Protein AF-A0A8T6SAT3-F1 (afdb_monomer)

Solvent-accessible surface area (backbone atoms only — not comparable to full-atom values): 5891 Å² total; per-residue (Å²): 132,87,81,80,79,80,84,85,87,82,90,75,57,67,71,59,51,51,53,53,50,50,53,38,50,54,49,25,70,76,63,77,42,94,66,55,70,71,58,49,53,50,50,52,53,50,53,49,53,63,50,52,76,73,51,52,73,65,55,51,52,52,61,66,50,51,87,77,55,97,69,82,67,63,65,65,57,52,51,53,51,52,57,52,53,76,68,53,79,84,86,122

Foldseek 3Di:
DPPPPDDDDDDDDPVVLVVLVVVQVCCCVVVVDHDDSVNSVVVVVVVVVVVVVLDDPVSVVVVVCCVPDPDDPVVVVVVVSVVSVVVDDDPD

Mean predicted aligned error: 11.56 Å

Secondary structure (DSSP, 8-state):
-------------HHHHHHHHHHHHHHHHHHTS---HHHHHHHHHHHHHHHHTT--HHHHHHHHHGGGS----HHHHHHHHHHHHTTS----

Structure (mmCIF, N/CA/C/O backbone):
data_AF-A0A8T6SAT3-F1
#
_entry.id   AF-A0A8T6SAT3-F1
#
loop_
_atom_site.group_PDB
_atom_site.id
_atom_site.type_symbol
_atom_site.label_atom_id
_atom_site.label_alt_id
_atom_site.label_comp_id
_atom_site.label_asym_id
_atom_site.label_entity_id
_atom_site.label_seq_id
_atom_site.pdbx_PDB_ins_code
_atom_site.Cartn_x
_atom_site.Cartn_y
_atom_site.Cartn_z
_atom_site.occupancy
_atom_site.B_iso_or_equiv
_atom_site.auth_seq_id
_atom_site.auth_comp_id
_atom_site.auth_asym_id
_atom_site.auth_atom_id
_atom_site.pdbx_PDB_model_num
ATOM 1 N N . MET A 1 1 ? 16.329 7.077 25.730 1.00 44.72 1 MET A N 1
ATOM 2 C CA . MET A 1 1 ? 16.549 7.341 24.291 1.00 44.72 1 MET A CA 1
ATOM 3 C C . MET A 1 1 ? 15.297 8.005 23.734 1.00 44.72 1 MET A C 1
ATOM 5 O O . MET A 1 1 ? 14.242 7.386 23.775 1.00 44.72 1 MET A O 1
ATOM 9 N N . GLN A 1 2 ? 15.366 9.273 23.318 1.00 44.84 2 GLN A N 1
ATOM 10 C CA . GLN A 1 2 ? 14.237 9.944 22.659 1.00 44.84 2 GLN A CA 1
ATOM 11 C C . GLN A 1 2 ? 14.059 9.345 21.263 1.00 44.84 2 GLN A C 1
ATOM 13 O O . GLN A 1 2 ? 14.955 9.417 20.428 1.00 44.84 2 GLN A O 1
ATOM 18 N N . ASN A 1 3 ? 12.915 8.703 21.039 1.00 51.94 3 ASN A N 1
ATOM 19 C CA . ASN A 1 3 ? 12.547 8.142 19.749 1.00 51.94 3 ASN A CA 1
ATOM 20 C C . ASN A 1 3 ? 12.096 9.306 18.848 1.00 51.94 3 ASN A C 1
ATOM 22 O O . ASN A 1 3 ? 10.954 9.759 18.949 1.00 51.94 3 ASN A O 1
ATOM 26 N N . ASN A 1 4 ? 13.009 9.856 18.044 1.00 53.44 4 ASN A N 1
ATOM 27 C CA . ASN A 1 4 ? 12.706 10.945 17.114 1.00 53.44 4 ASN A CA 1
ATOM 28 C C . ASN A 1 4 ? 11.785 10.419 16.008 1.00 53.44 4 ASN A C 1
ATOM 30 O O . ASN A 1 4 ? 12.233 9.863 15.008 1.00 53.44 4 ASN A O 1
ATOM 34 N N . LYS A 1 5 ? 10.473 10.578 16.199 1.00 60.88 5 LYS A N 1
ATOM 35 C CA . LYS A 1 5 ? 9.476 10.317 15.159 1.00 60.88 5 LYS A CA 1
ATOM 36 C C . LYS A 1 5 ? 9.631 11.371 14.062 1.00 60.88 5 LYS A C 1
ATOM 38 O O . LYS A 1 5 ? 9.086 12.467 14.175 1.00 60.88 5 LYS A O 1
ATOM 43 N N . THR A 1 6 ? 10.364 11.046 13.003 1.00 75.88 6 THR A N 1
ATOM 44 C CA . THR A 1 6 ? 10.459 11.903 11.816 1.00 75.88 6 THR A CA 1
ATOM 45 C C . THR A 1 6 ? 9.122 11.888 11.080 1.00 75.88 6 THR A C 1
ATOM 47 O O . THR A 1 6 ? 8.666 10.843 10.617 1.00 75.88 6 THR A O 1
ATOM 50 N N . ARG A 1 7 ? 8.466 13.048 10.988 1.00 78.94 7 ARG A N 1
ATOM 51 C CA . ARG A 1 7 ? 7.248 13.224 10.190 1.00 78.94 7 ARG A CA 1
ATOM 52 C C . ARG A 1 7 ? 7.641 13.582 8.761 1.00 78.94 7 ARG A C 1
ATOM 54 O O . ARG A 1 7 ? 8.335 14.570 8.552 1.00 78.94 7 ARG A O 1
ATOM 61 N N . ILE A 1 8 ? 7.156 12.805 7.797 1.00 81.69 8 ILE A N 1
ATOM 62 C CA . ILE A 1 8 ? 7.331 13.066 6.366 1.00 81.69 8 ILE A CA 1
ATOM 63 C C . ILE A 1 8 ? 5.989 13.534 5.803 1.00 81.69 8 ILE A C 1
ATOM 65 O O . ILE A 1 8 ? 4.950 12.935 6.087 1.00 81.69 8 ILE A O 1
ATOM 69 N N . THR A 1 9 ? 6.015 14.609 5.019 1.00 85.06 9 THR A N 1
ATOM 70 C CA . THR A 1 9 ? 4.857 15.101 4.268 1.00 85.06 9 THR A CA 1
ATOM 71 C C . THR A 1 9 ? 5.105 14.828 2.794 1.00 85.06 9 THR A C 1
ATOM 73 O O . THR A 1 9 ? 6.133 15.238 2.263 1.00 85.06 9 THR A O 1
ATOM 76 N N . ILE A 1 10 ? 4.165 14.146 2.145 1.00 81.56 10 ILE A N 1
ATOM 77 C CA . ILE A 1 10 ? 4.193 13.876 0.706 1.00 81.56 10 ILE A CA 1
ATOM 78 C C . ILE A 1 10 ? 2.923 14.431 0.069 1.00 81.56 10 ILE A C 1
ATOM 80 O O . ILE A 1 10 ? 1.856 14.394 0.686 1.00 81.56 10 ILE A O 1
ATOM 84 N N . MET A 1 11 ? 3.041 14.942 -1.154 1.00 85.12 11 MET A N 1
ATOM 85 C CA . MET A 1 11 ? 1.886 15.222 -2.002 1.00 85.12 11 MET A CA 1
ATOM 86 C C . MET A 1 11 ? 1.602 13.986 -2.846 1.00 85.12 11 MET A C 1
ATOM 88 O O . MET A 1 11 ? 2.527 13.358 -3.357 1.00 85.12 11 MET A O 1
ATOM 92 N N . ILE A 1 12 ? 0.330 13.631 -2.949 1.00 84.31 12 ILE A N 1
ATOM 93 C CA . ILE A 1 12 ? -0.153 12.480 -3.708 1.00 84.31 12 ILE A CA 1
ATOM 94 C C . ILE A 1 12 ? -1.423 12.896 -4.434 1.00 84.31 12 ILE A C 1
ATOM 96 O O . ILE A 1 12 ? -2.253 13.604 -3.854 1.00 84.31 12 ILE A O 1
ATOM 100 N N . ASP A 1 13 ? -1.557 12.446 -5.678 1.00 87.06 13 ASP A N 1
ATOM 101 C CA . ASP A 1 13 ? -2.717 12.737 -6.515 1.00 87.06 13 ASP A CA 1
ATOM 102 C C . ASP A 1 13 ? -4.018 12.256 -5.869 1.00 87.06 13 ASP A C 1
ATOM 104 O O . ASP A 1 13 ? -4.043 11.259 -5.135 1.00 87.06 13 ASP A O 1
ATOM 108 N N . GLU A 1 14 ? -5.112 12.958 -6.162 1.00 87.06 14 GLU A N 1
ATOM 109 C CA . GLU A 1 14 ? -6.436 12.674 -5.597 1.00 87.06 14 GLU A CA 1
ATOM 110 C C . GLU A 1 14 ? -6.894 11.239 -5.887 1.00 87.06 14 GLU A C 1
ATOM 112 O O . GLU A 1 14 ? -7.400 10.563 -4.990 1.00 87.06 14 GLU A O 1
ATOM 117 N N . 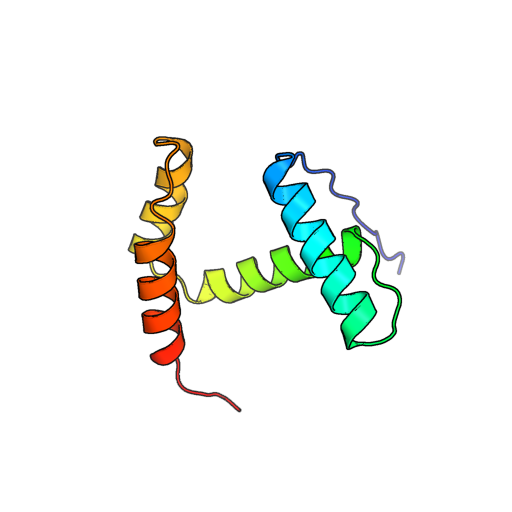ASP A 1 15 ? -6.615 10.723 -7.086 1.00 86.88 15 ASP A N 1
ATOM 118 C CA . ASP A 1 15 ? -6.945 9.347 -7.471 1.00 86.88 15 ASP A CA 1
ATOM 119 C C . ASP A 1 15 ? -6.224 8.308 -6.599 1.00 86.88 15 ASP A C 1
ATOM 121 O O . ASP A 1 15 ? -6.800 7.292 -6.200 1.00 86.88 15 ASP A O 1
ATOM 125 N N . ILE A 1 16 ? -4.955 8.557 -6.259 1.00 88.19 16 ILE A N 1
ATOM 126 C CA . ILE A 1 16 ? -4.176 7.680 -5.375 1.00 88.19 16 ILE A CA 1
ATOM 127 C C . ILE A 1 16 ? -4.713 7.780 -3.946 1.00 88.19 16 ILE A C 1
ATOM 129 O O . ILE A 1 16 ? -4.862 6.758 -3.271 1.00 88.19 16 ILE A O 1
ATOM 133 N N . GLN A 1 17 ? -5.058 8.987 -3.487 1.00 91.06 17 GLN A N 1
ATOM 134 C CA . GLN A 1 17 ? -5.686 9.176 -2.178 1.00 91.06 17 GLN A CA 1
ATOM 135 C C . GLN A 1 17 ? -7.002 8.406 -2.062 1.00 91.06 17 GLN A C 1
ATOM 137 O O . GLN A 1 17 ? -7.227 7.749 -1.044 1.00 91.06 17 GLN A O 1
ATOM 142 N N . ALA A 1 18 ? -7.851 8.458 -3.090 1.00 92.25 18 ALA A N 1
ATOM 143 C CA . ALA A 1 18 ? -9.123 7.745 -3.125 1.00 92.25 18 ALA A CA 1
ATOM 144 C C . ALA A 1 18 ? -8.917 6.230 -2.979 1.00 92.25 18 ALA A C 1
ATOM 146 O O . ALA A 1 18 ? -9.529 5.613 -2.108 1.00 92.25 18 ALA A O 1
ATOM 147 N N . LYS A 1 19 ? -7.967 5.650 -3.724 1.00 93.62 19 LYS A N 1
ATOM 148 C CA . LYS A 1 19 ? -7.623 4.220 -3.620 1.00 93.62 19 LYS A CA 1
ATOM 149 C C . LYS A 1 19 ? -7.099 3.829 -2.238 1.00 93.62 19 LYS A C 1
ATOM 151 O O . LYS A 1 19 ? -7.450 2.775 -1.716 1.00 93.62 19 LYS A O 1
ATOM 156 N N . ILE A 1 20 ? -6.280 4.673 -1.605 1.00 93.94 20 ILE A N 1
ATOM 157 C CA . ILE A 1 20 ? -5.791 4.408 -0.241 1.00 93.94 20 ILE A CA 1
ATOM 158 C C . ILE A 1 20 ? -6.946 4.451 0.772 1.00 93.94 20 ILE A C 1
ATOM 160 O O . ILE A 1 20 ? -6.966 3.652 1.709 1.00 93.94 20 ILE A O 1
ATOM 164 N N . ARG A 1 21 ? -7.927 5.344 0.591 1.00 95.88 21 ARG A N 1
ATOM 165 C CA . ARG A 1 21 ? -9.131 5.398 1.440 1.00 95.88 21 ARG A CA 1
ATOM 166 C C . ARG A 1 21 ? -10.041 4.193 1.245 1.00 95.88 21 ARG A C 1
ATOM 168 O O . ARG A 1 21 ? -10.578 3.694 2.226 1.00 95.88 21 ARG A O 1
ATOM 175 N N . GLU A 1 22 ? -10.186 3.709 0.019 1.00 95.44 22 GLU A N 1
ATOM 176 C CA . GLU A 1 22 ? -10.920 2.475 -0.265 1.00 95.44 22 GLU A CA 1
ATOM 177 C C . GLU A 1 22 ? -10.268 1.276 0.439 1.00 95.44 22 GLU A C 1
ATOM 179 O O . GLU A 1 22 ? -10.929 0.556 1.183 1.00 95.44 22 GLU A O 1
ATOM 184 N N . LEU A 1 23 ? -8.942 1.128 0.324 1.00 94.25 23 LEU A N 1
ATOM 185 C CA . LEU A 1 23 ? -8.191 0.110 1.068 1.00 94.25 23 LEU A CA 1
ATOM 186 C C . LEU A 1 23 ? -8.380 0.242 2.585 1.00 94.25 23 LEU A C 1
ATOM 188 O O . LEU A 1 23 ? -8.535 -0.759 3.280 1.00 94.25 23 LEU A O 1
ATOM 192 N N . GLN A 1 24 ? -8.381 1.471 3.107 1.00 95.62 24 GLN A N 1
ATOM 193 C CA . GLN A 1 24 ? -8.645 1.735 4.519 1.00 95.62 24 GLN A CA 1
ATOM 194 C C . GLN A 1 24 ? -10.045 1.261 4.930 1.00 95.62 24 GLN A C 1
ATOM 196 O O . GLN A 1 24 ? -10.167 0.611 5.967 1.00 95.62 24 GLN A O 1
ATOM 201 N N . ALA A 1 25 ? -11.077 1.564 4.140 1.00 95.00 25 ALA A N 1
ATOM 202 C CA . ALA A 1 25 ? -12.447 1.134 4.406 1.00 95.00 25 ALA A CA 1
ATOM 203 C C . ALA A 1 25 ? -12.553 -0.397 4.424 1.00 95.00 25 ALA A C 1
ATOM 205 O O . ALA A 1 25 ? -13.028 -0.957 5.410 1.00 95.00 25 ALA A O 1
ATOM 206 N N . ASN A 1 26 ? -11.989 -1.067 3.417 1.00 93.50 26 ASN A N 1
ATOM 207 C CA . ASN A 1 26 ? -11.991 -2.528 3.317 1.00 93.50 26 ASN A CA 1
ATOM 208 C C . ASN A 1 26 ? -11.272 -3.193 4.505 1.00 93.50 26 ASN A C 1
ATOM 210 O O . ASN A 1 26 ? -11.714 -4.222 5.014 1.00 93.50 26 ASN A O 1
ATOM 214 N N . LEU A 1 27 ? -10.164 -2.615 4.983 1.00 92.88 27 LEU A N 1
ATOM 215 C CA . LEU A 1 27 ? -9.452 -3.116 6.167 1.00 92.88 27 LEU A CA 1
ATOM 216 C C . LEU A 1 27 ? -10.254 -2.934 7.459 1.00 92.88 27 LEU A C 1
ATOM 218 O O . LEU A 1 27 ? -10.210 -3.806 8.325 1.00 92.88 27 LEU A O 1
ATOM 222 N N . ILE A 1 28 ? -10.964 -1.812 7.599 1.00 92.19 28 ILE A N 1
ATOM 223 C CA . ILE A 1 28 ? -11.826 -1.563 8.759 1.00 92.19 28 ILE A CA 1
ATOM 224 C C . ILE A 1 28 ? -12.987 -2.555 8.766 1.00 92.19 28 ILE A C 1
ATOM 226 O O . ILE A 1 28 ? -13.235 -3.175 9.796 1.00 92.19 28 ILE A O 1
ATOM 230 N N . GLU A 1 29 ? -13.646 -2.735 7.622 1.00 92.69 29 GLU A N 1
ATOM 231 C CA . GLU A 1 29 ? -14.778 -3.649 7.468 1.00 92.69 29 GLU A CA 1
ATOM 232 C C . GLU A 1 29 ? -14.370 -5.108 7.709 1.00 92.69 29 GLU A C 1
ATOM 234 O O . GLU A 1 29 ? -14.990 -5.805 8.505 1.00 92.69 29 GLU A O 1
ATOM 239 N N . SER A 1 30 ? -13.289 -5.566 7.074 1.00 92.50 30 SER A N 1
ATOM 240 C CA . SER A 1 30 ? -12.868 -6.97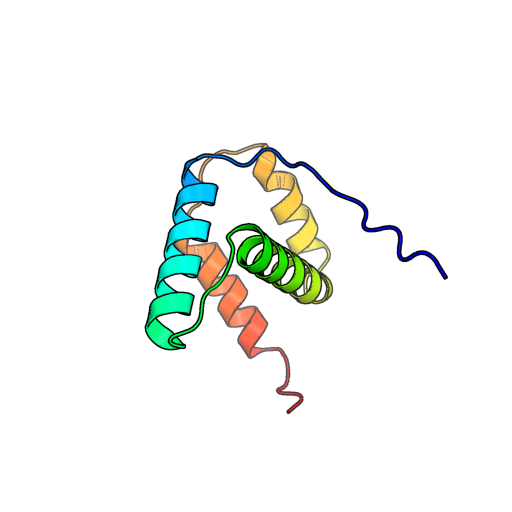2 7.151 1.00 92.50 30 SER A CA 1
ATOM 241 C C . SER A 1 30 ? -12.286 -7.386 8.503 1.00 92.50 30 SER A C 1
ATOM 243 O O . SER A 1 30 ? -12.328 -8.567 8.844 1.00 92.50 30 SER A O 1
ATOM 245 N N . GLN A 1 31 ? -11.709 -6.454 9.267 1.00 90.75 31 GLN A N 1
ATOM 246 C CA . GLN A 1 31 ? -11.006 -6.772 10.517 1.00 90.75 31 GLN A CA 1
ATOM 247 C C . GLN A 1 31 ? -11.682 -6.227 11.775 1.00 90.75 31 GLN A C 1
ATOM 249 O O . GLN A 1 31 ? -11.135 -6.420 12.864 1.00 90.75 31 GLN A O 1
ATOM 254 N N . ASP A 1 32 ? -12.810 -5.528 11.625 1.00 87.62 32 ASP A N 1
ATOM 255 C CA . ASP A 1 32 ? -13.557 -4.860 12.698 1.00 87.62 32 ASP A CA 1
ATOM 256 C C . ASP A 1 32 ? -12.652 -4.018 13.624 1.00 87.62 32 ASP A C 1
ATOM 258 O O . ASP A 1 32 ? -12.711 -4.053 14.854 1.00 87.62 32 ASP A O 1
ATOM 262 N N . LYS A 1 33 ? -11.699 -3.300 13.017 1.00 88.75 33 LYS A N 1
ATOM 263 C CA . LYS A 1 33 ? -10.680 -2.509 13.722 1.00 88.75 33 LYS A CA 1
ATOM 264 C C . LYS A 1 33 ? -10.464 -1.178 13.038 1.00 88.75 33 LYS A C 1
ATOM 266 O O . LYS A 1 33 ? -10.393 -1.092 11.819 1.00 88.75 33 LYS A O 1
ATOM 271 N N . TYR A 1 34 ? -10.241 -0.137 13.834 1.00 92.19 34 TYR A N 1
ATOM 272 C CA . TYR A 1 34 ? -9.885 1.165 13.288 1.00 92.19 34 TYR A CA 1
ATOM 273 C C . TYR A 1 34 ? -8.477 1.166 12.672 1.00 92.19 34 TYR A C 1
ATOM 275 O O . TYR A 1 34 ? -7.479 0.817 13.315 1.00 92.19 34 TYR A O 1
ATOM 283 N N . TYR A 1 35 ? -8.391 1.662 11.439 1.00 91.56 35 TYR A N 1
ATOM 284 C CA . TYR A 1 35 ? -7.150 1.956 10.734 1.00 91.56 35 TYR A CA 1
ATOM 285 C C . TYR A 1 35 ? -7.105 3.441 10.395 1.00 91.56 35 TYR A C 1
ATOM 287 O O . TYR A 1 35 ? -8.044 3.964 9.806 1.00 91.56 35 TYR A O 1
ATOM 295 N N . SER A 1 36 ? -6.016 4.132 10.742 1.00 93.94 36 SER A N 1
ATOM 296 C CA . SER A 1 36 ? -5.805 5.512 10.298 1.00 93.94 36 SER A CA 1
ATOM 297 C C . SER A 1 36 ? -5.252 5.547 8.874 1.00 93.94 36 SER A C 1
ATOM 299 O O . SER A 1 36 ? -4.496 4.659 8.476 1.00 93.94 36 SER A O 1
ATOM 301 N N . TYR A 1 37 ? -5.550 6.616 8.135 1.00 92.94 37 TYR A N 1
ATOM 302 C CA . TYR A 1 37 ? -5.031 6.819 6.781 1.00 92.94 37 TYR A CA 1
ATOM 303 C C . TYR A 1 37 ? -3.501 6.682 6.714 1.00 92.94 37 TYR A C 1
ATOM 305 O O . TYR A 1 37 ? -2.974 5.929 5.903 1.00 92.94 37 TYR A O 1
ATOM 313 N N . SER A 1 38 ? -2.773 7.341 7.626 1.00 89.75 38 SER A N 1
ATOM 314 C CA . SER A 1 38 ? -1.307 7.261 7.676 1.00 89.75 38 SER A CA 1
ATOM 315 C C . SER A 1 38 ? -0.791 5.845 7.940 1.00 89.75 38 SER A C 1
ATOM 317 O O . SER A 1 38 ? 0.272 5.487 7.445 1.00 89.75 38 SER A O 1
ATOM 319 N N . LYS A 1 39 ? -1.529 5.024 8.702 1.00 89.56 39 LYS A N 1
ATOM 320 C CA . LYS A 1 39 ? -1.164 3.621 8.933 1.00 89.56 39 LYS A CA 1
ATOM 321 C C . LYS A 1 39 ? -1.283 2.813 7.641 1.00 89.56 39 LYS A C 1
ATOM 323 O O . LYS A 1 39 ? -0.356 2.080 7.319 1.00 89.56 39 LYS A O 1
ATOM 328 N N . VAL A 1 40 ? -2.373 2.989 6.896 1.00 91.06 40 VAL A N 1
ATOM 329 C CA . VAL A 1 40 ? -2.592 2.305 5.611 1.00 91.06 40 VAL A CA 1
ATOM 330 C C . VAL A 1 40 ? -1.581 2.775 4.562 1.00 91.06 40 VAL A C 1
ATOM 332 O O . VAL A 1 40 ? -0.951 1.947 3.914 1.00 91.06 40 VAL A O 1
ATOM 335 N N . LEU A 1 41 ? -1.325 4.083 4.462 1.00 89.50 41 LEU A N 1
ATOM 336 C CA . LEU A 1 41 ? -0.289 4.631 3.581 1.00 89.50 41 LEU A CA 1
ATOM 337 C C . LEU A 1 41 ? 1.096 4.039 3.891 1.00 89.50 41 LEU A C 1
ATOM 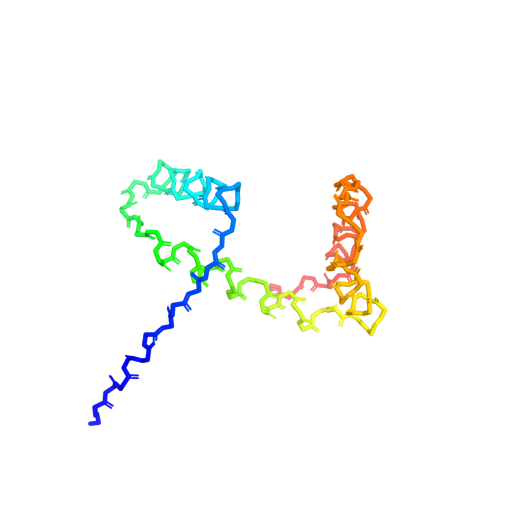339 O O . LEU A 1 41 ? 1.799 3.616 2.978 1.00 89.50 41 LEU A O 1
ATOM 34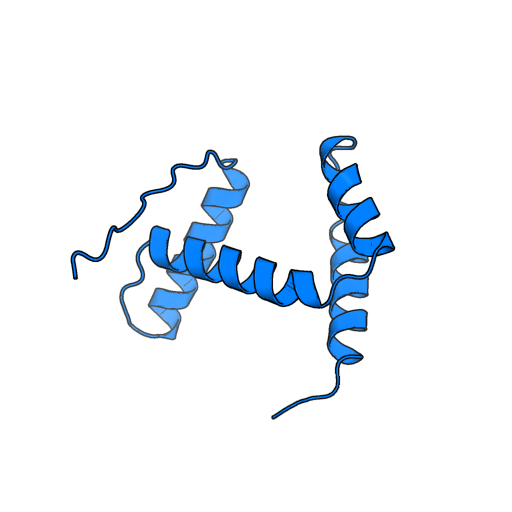3 N N . ASN A 1 42 ? 1.476 3.951 5.169 1.00 86.31 42 ASN A N 1
ATOM 344 C CA . ASN A 1 42 ? 2.750 3.344 5.561 1.00 86.31 42 ASN A CA 1
ATOM 345 C C . ASN A 1 42 ? 2.826 1.852 5.201 1.00 86.31 42 ASN A C 1
ATOM 347 O O . ASN A 1 42 ? 3.894 1.387 4.814 1.00 86.31 42 ASN A O 1
ATOM 351 N N . MET A 1 43 ? 1.718 1.108 5.297 1.00 87.69 43 MET A N 1
ATOM 352 C CA . MET A 1 43 ? 1.663 -0.291 4.852 1.00 87.69 43 MET A CA 1
ATOM 353 C C . MET A 1 43 ? 1.897 -0.410 3.346 1.00 87.69 43 MET A C 1
ATOM 355 O O . MET A 1 43 ? 2.695 -1.243 2.929 1.00 87.69 43 MET A O 1
ATOM 359 N N . VAL A 1 44 ? 1.253 0.442 2.542 1.00 89.94 44 VAL A N 1
ATOM 360 C CA . VAL A 1 44 ? 1.427 0.462 1.081 1.00 89.94 44 VAL A CA 1
ATOM 361 C C . VAL A 1 44 ? 2.870 0.798 0.705 1.00 89.94 44 VAL A C 1
ATOM 363 O O . VAL A 1 44 ? 3.466 0.099 -0.111 1.00 89.94 44 VAL A O 1
ATOM 366 N N . LEU A 1 45 ? 3.462 1.822 1.329 1.00 85.88 45 LEU A N 1
ATOM 367 C CA . LEU A 1 45 ? 4.859 2.194 1.087 1.00 85.88 45 LEU A CA 1
ATOM 368 C C . LEU A 1 45 ? 5.821 1.067 1.473 1.00 85.88 45 LEU A C 1
ATOM 370 O O . LEU A 1 45 ? 6.726 0.751 0.706 1.00 85.88 45 LEU A O 1
ATOM 374 N N . LEU A 1 46 ? 5.611 0.431 2.629 1.00 81.00 46 LEU A N 1
ATOM 375 C CA . LEU A 1 46 ? 6.438 -0.690 3.068 1.00 81.00 46 LEU A CA 1
ATOM 376 C C . LEU A 1 46 ? 6.310 -1.890 2.124 1.00 81.00 46 LEU A C 1
ATOM 378 O O . LEU A 1 46 ? 7.321 -2.477 1.755 1.00 81.00 46 LEU A O 1
ATOM 382 N N . ALA A 1 47 ? 5.093 -2.231 1.697 1.00 78.56 47 ALA A N 1
ATOM 383 C CA . ALA A 1 47 ? 4.863 -3.296 0.726 1.00 78.56 47 ALA A CA 1
ATOM 384 C C . ALA A 1 47 ? 5.560 -2.997 -0.611 1.00 78.56 47 ALA A C 1
ATOM 386 O O . ALA A 1 47 ? 6.205 -3.878 -1.173 1.00 78.56 47 ALA A O 1
ATOM 387 N N . GLY A 1 48 ? 5.495 -1.747 -1.080 1.00 84.00 48 GLY A N 1
ATOM 388 C CA . GLY A 1 48 ? 6.221 -1.292 -2.264 1.00 84.00 48 GLY A CA 1
ATOM 389 C C . GLY A 1 48 ? 7.738 -1.416 -2.110 1.00 84.00 48 GLY A C 1
ATOM 390 O O . GLY A 1 48 ? 8.395 -1.915 -3.016 1.00 84.00 48 GLY A O 1
ATOM 391 N N . LEU A 1 49 ? 8.294 -1.038 -0.954 1.00 78.75 49 LEU A N 1
ATOM 392 C CA . LEU A 1 49 ? 9.725 -1.181 -0.658 1.00 78.75 49 LEU A CA 1
ATOM 393 C C . LEU A 1 49 ? 10.163 -2.651 -0.620 1.00 78.75 49 LEU A C 1
ATOM 395 O O . LEU A 1 49 ? 11.150 -3.002 -1.258 1.00 78.75 49 LEU A O 1
ATOM 399 N N . LEU A 1 50 ? 9.414 -3.521 0.057 1.00 73.38 50 LEU A N 1
ATOM 400 C CA . LEU A 1 50 ? 9.704 -4.959 0.098 1.00 73.38 50 LEU A CA 1
ATOM 401 C C . LEU A 1 50 ? 9.595 -5.603 -1.290 1.00 73.38 50 LEU A C 1
ATOM 403 O O . LEU A 1 50 ? 10.386 -6.471 -1.647 1.00 73.38 50 LEU A O 1
ATOM 407 N N . ALA A 1 51 ? 8.631 -5.164 -2.101 1.00 78.25 51 ALA A N 1
ATOM 408 C CA . ALA A 1 51 ? 8.536 -5.590 -3.491 1.00 78.25 51 ALA A CA 1
ATOM 409 C C . ALA A 1 51 ? 9.691 -5.038 -4.339 1.00 78.25 51 ALA A C 1
ATOM 411 O O . ALA A 1 51 ? 10.116 -5.702 -5.278 1.00 78.25 51 ALA A O 1
ATOM 412 N N . SER A 1 52 ? 10.229 -3.863 -4.001 1.00 78.62 52 SER A N 1
ATOM 413 C CA . SER A 1 52 ? 11.318 -3.221 -4.742 1.00 78.62 52 SER A CA 1
ATOM 414 C C . SER A 1 52 ? 12.627 -4.016 -4.700 1.00 78.62 52 SER A C 1
ATOM 416 O O . SER A 1 52 ? 13.375 -4.010 -5.674 1.00 78.62 52 SER A O 1
ATOM 418 N N . GLU A 1 53 ? 12.863 -4.776 -3.626 1.00 73.69 53 GLU A N 1
ATOM 419 C CA . GLU A 1 53 ? 13.997 -5.708 -3.519 1.00 73.69 53 GLU A CA 1
ATOM 420 C C . GLU A 1 53 ? 13.903 -6.870 -4.518 1.00 73.69 53 GLU A C 1
ATOM 422 O O . GLU A 1 53 ? 14.912 -7.479 -4.865 1.00 73.69 53 GLU A O 1
ATOM 427 N N . LYS A 1 54 ? 12.693 -7.166 -5.004 1.00 75.81 54 LYS A N 1
ATOM 428 C CA . LYS A 1 54 ? 12.421 -8.216 -5.993 1.00 75.81 54 LYS A CA 1
ATOM 429 C C . LYS A 1 54 ? 12.488 -7.699 -7.433 1.00 75.81 54 LYS A C 1
ATOM 431 O O . LYS A 1 54 ? 12.373 -8.496 -8.360 1.00 75.81 54 LYS A O 1
ATOM 436 N N . LEU A 1 55 ? 12.650 -6.389 -7.628 1.00 76.62 55 LEU A N 1
ATOM 437 C CA . LEU A 1 55 ? 12.714 -5.777 -8.951 1.00 76.62 55 LEU A CA 1
ATOM 438 C C . LEU A 1 55 ? 14.123 -5.891 -9.526 1.00 76.62 55 LEU A C 1
ATOM 440 O O . LEU A 1 55 ? 15.112 -5.529 -8.883 1.00 76.62 55 LEU A O 1
ATOM 444 N N . ASN A 1 56 ? 14.213 -6.346 -10.772 1.00 77.62 56 ASN A N 1
ATOM 445 C CA . ASN A 1 56 ? 15.470 -6.348 -11.505 1.00 77.62 56 ASN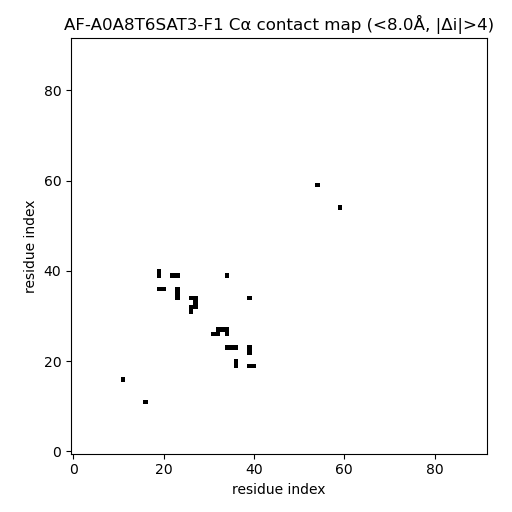 A CA 1
ATOM 446 C C . ASN A 1 56 ? 15.758 -4.958 -12.112 1.00 77.62 56 ASN A C 1
ATOM 448 O O . ASN A 1 56 ? 14.966 -4.018 -12.021 1.00 77.62 56 ASN A O 1
ATOM 452 N N . ARG A 1 57 ? 16.929 -4.806 -12.740 1.00 79.06 57 ARG A N 1
ATOM 453 C CA . ARG A 1 57 ? 17.354 -3.531 -13.336 1.00 79.06 57 ARG A CA 1
ATOM 454 C C . ARG A 1 57 ? 16.371 -3.005 -14.390 1.00 79.06 57 ARG A C 1
ATOM 456 O O . ARG A 1 57 ? 16.171 -1.793 -14.459 1.00 79.06 57 ARG A O 1
ATOM 463 N N . ASP A 1 58 ? 15.783 -3.883 -15.193 1.00 76.25 58 ASP A N 1
ATOM 464 C CA . ASP A 1 58 ? 14.869 -3.501 -16.269 1.00 76.25 58 ASP A CA 1
ATOM 465 C C . ASP A 1 58 ? 13.523 -3.037 -15.705 1.00 76.25 58 ASP A C 1
ATOM 467 O O . ASP A 1 58 ? 12.993 -2.018 -16.154 1.00 76.25 58 ASP A O 1
ATOM 471 N N . ASP A 1 59 ? 13.034 -3.687 -14.644 1.00 74.94 59 ASP A N 1
ATOM 472 C CA . ASP A 1 59 ? 11.850 -3.248 -13.898 1.00 74.94 59 ASP A CA 1
ATOM 473 C C . ASP A 1 59 ? 12.050 -1.832 -13.327 1.00 74.94 59 ASP A C 1
ATOM 475 O O . ASP A 1 59 ? 11.173 -0.971 -13.429 1.00 74.94 59 ASP A O 1
ATOM 479 N N . TRP A 1 60 ? 13.240 -1.541 -12.788 1.00 78.62 60 TRP A N 1
ATOM 480 C CA . TRP A 1 60 ? 13.594 -0.206 -12.296 1.00 78.62 60 TRP A CA 1
ATOM 481 C C . TRP A 1 60 ? 13.681 0.845 -13.407 1.00 78.62 60 TRP A C 1
ATOM 483 O O . TRP A 1 60 ? 13.237 1.982 -13.220 1.00 78.62 60 TRP A O 1
ATOM 493 N N . ILE A 1 61 ? 14.243 0.496 -14.568 1.00 76.06 61 ILE A N 1
ATOM 494 C CA . ILE A 1 61 ? 14.292 1.387 -15.738 1.00 76.06 61 ILE A CA 1
ATOM 495 C C . ILE A 1 61 ? 12.872 1.699 -16.220 1.00 76.06 61 ILE A C 1
ATOM 497 O O . ILE A 1 61 ? 12.561 2.863 -16.492 1.00 76.06 61 ILE A O 1
ATOM 501 N N . PHE A 1 62 ? 12.000 0.692 -16.264 1.00 73.06 62 PHE A N 1
ATOM 502 C CA . PHE A 1 62 ? 10.593 0.855 -16.603 1.00 73.06 62 PHE A CA 1
ATOM 503 C C . PHE A 1 62 ? 9.880 1.791 -15.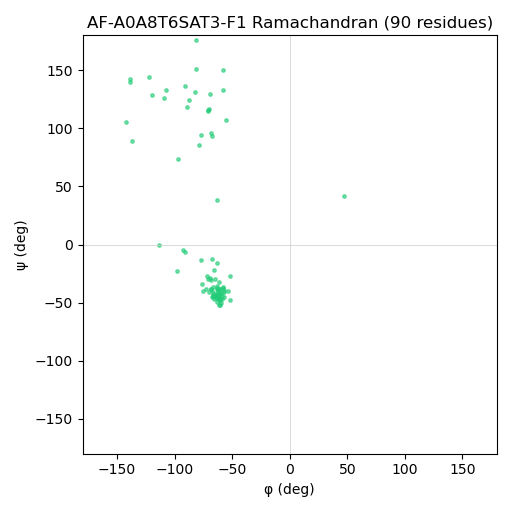617 1.00 73.06 62 PHE A C 1
ATOM 505 O O . PHE A 1 62 ? 9.314 2.799 -16.045 1.00 73.06 62 PHE A O 1
ATOM 512 N N . LEU A 1 63 ? 9.983 1.539 -14.306 1.00 72.81 63 LEU A N 1
ATOM 513 C CA . LEU A 1 63 ? 9.389 2.400 -13.275 1.00 72.81 63 LEU A CA 1
ATOM 514 C C . LEU A 1 63 ? 9.900 3.841 -13.350 1.00 72.81 63 LEU A C 1
ATOM 516 O O . LEU A 1 63 ? 9.131 4.777 -13.169 1.00 72.81 63 LEU A O 1
ATOM 520 N N . ARG A 1 64 ? 11.178 4.056 -13.672 1.00 68.44 64 ARG A N 1
ATOM 521 C CA . ARG A 1 64 ? 11.738 5.406 -13.846 1.00 68.44 64 ARG A CA 1
ATOM 522 C C . ARG A 1 64 ? 11.208 6.117 -15.094 1.00 68.44 64 ARG A C 1
ATOM 524 O O . ARG A 1 64 ? 11.148 7.342 -15.125 1.00 68.44 64 ARG A O 1
ATOM 531 N N . SER A 1 65 ? 10.847 5.366 -16.132 1.00 64.56 65 SER A N 1
ATOM 532 C CA . SER A 1 65 ? 10.276 5.914 -17.369 1.00 64.56 65 SER A CA 1
ATOM 533 C C . SER A 1 65 ? 8.796 6.302 -17.243 1.00 64.56 65 SER A C 1
ATOM 535 O O . SER A 1 65 ? 8.289 7.042 -18.089 1.00 64.56 65 SER A O 1
ATOM 537 N N . TYR A 1 66 ? 8.139 5.857 -16.166 1.00 61.59 66 TYR A N 1
ATOM 538 C CA . TYR A 1 66 ? 6.735 6.116 -15.842 1.00 61.59 66 TYR A CA 1
ATOM 539 C C . TYR A 1 66 ? 6.376 7.610 -15.831 1.00 61.59 66 TYR A C 1
ATOM 541 O O . TYR A 1 66 ? 5.347 7.995 -16.375 1.00 61.59 66 TYR A O 1
ATOM 549 N N . ASP A 1 67 ? 7.268 8.456 -15.310 1.00 54.16 67 ASP A N 1
ATOM 550 C CA . ASP A 1 67 ? 7.072 9.910 -15.190 1.00 54.16 67 ASP A CA 1
ATOM 551 C C . ASP A 1 67 ? 6.930 10.629 -16.552 1.00 54.16 67 ASP A C 1
ATOM 553 O O . ASP A 1 67 ? 6.468 11.762 -16.633 1.00 54.16 67 ASP A O 1
ATOM 557 N N . ARG A 1 68 ? 7.310 9.983 -17.668 1.00 49.16 68 ARG A N 1
ATOM 558 C CA . ARG A 1 68 ? 7.340 10.639 -18.989 1.00 49.16 68 ARG A CA 1
ATOM 559 C C . ARG A 1 68 ? 6.121 10.397 -19.873 1.00 49.16 68 ARG A C 1
ATOM 561 O O . ARG A 1 68 ? 5.891 11.201 -20.769 1.00 49.16 68 ARG A O 1
ATOM 568 N N . ASN A 1 69 ? 5.357 9.323 -19.675 1.00 47.16 69 ASN A N 1
ATOM 569 C CA . ASN A 1 69 ? 4.303 8.914 -20.611 1.00 47.16 69 ASN A CA 1
ATOM 570 C C . ASN A 1 69 ? 3.039 8.484 -19.857 1.00 47.16 69 ASN A C 1
ATOM 572 O O . ASN A 1 69 ? 2.841 7.316 -19.539 1.00 47.16 69 ASN A O 1
ATOM 576 N N . ASN A 1 70 ? 2.180 9.467 -19.604 1.00 49.84 70 ASN A N 1
ATOM 577 C CA . ASN A 1 70 ? 1.007 9.474 -18.723 1.00 49.84 70 ASN A CA 1
ATOM 578 C C . ASN A 1 70 ? -0.162 8.506 -19.061 1.00 49.84 70 ASN A C 1
ATOM 580 O O . ASN A 1 70 ? -1.325 8.880 -18.918 1.00 49.84 70 ASN A O 1
ATOM 584 N N . LYS A 1 71 ? 0.070 7.268 -19.520 1.00 46.22 71 LYS A N 1
ATOM 585 C CA . LYS A 1 71 ? -1.006 6.268 -19.690 1.00 46.22 71 LYS A CA 1
ATOM 586 C C . LYS A 1 71 ? -0.558 4.855 -19.326 1.00 46.22 71 LYS A C 1
ATOM 588 O O . LYS A 1 71 ? 0.114 4.174 -20.096 1.00 46.22 71 LYS A O 1
ATOM 593 N N . LEU A 1 72 ? -1.018 4.390 -18.166 1.00 50.25 72 LEU A N 1
ATOM 594 C CA . LEU A 1 72 ? -0.965 2.983 -17.778 1.00 50.25 72 LEU A CA 1
ATOM 595 C C . LEU A 1 72 ? -1.956 2.172 -18.616 1.00 50.25 72 LEU A C 1
ATOM 597 O O . LEU A 1 72 ? -3.165 2.292 -18.431 1.00 50.25 72 LEU A O 1
ATOM 601 N N . ASN A 1 73 ? -1.454 1.256 -19.442 1.00 48.62 73 ASN A N 1
ATOM 602 C CA . ASN A 1 73 ? -2.215 0.052 -19.771 1.00 48.62 73 ASN A CA 1
ATOM 603 C C . ASN A 1 73 ? -2.074 -0.913 -18.586 1.00 48.62 73 ASN A C 1
ATOM 605 O O . ASN A 1 73 ? -1.178 -1.755 -18.560 1.00 48.62 73 ASN A O 1
ATOM 609 N N . GLN A 1 74 ? -2.943 -0.732 -17.587 1.00 47.50 74 GLN A N 1
ATOM 610 C CA . GLN A 1 74 ? -2.933 -1.438 -16.297 1.00 47.50 74 GLN A CA 1
ATOM 611 C C . GLN A 1 74 ? -2.890 -2.974 -16.438 1.00 47.50 74 GLN A C 1
ATOM 613 O O . GLN A 1 74 ? -2.319 -3.639 -15.580 1.00 47.50 74 GLN A O 1
ATOM 618 N N . GLY A 1 75 ? -3.411 -3.528 -17.542 1.00 47.97 75 GLY A N 1
ATOM 619 C CA . GLY A 1 75 ? -3.458 -4.975 -17.789 1.00 47.97 75 GLY A CA 1
ATOM 620 C C . GLY A 1 75 ? -2.085 -5.654 -17.856 1.00 47.97 75 GLY A C 1
ATOM 621 O O . GLY A 1 75 ? -1.830 -6.585 -17.102 1.00 47.97 75 GLY A O 1
ATOM 622 N N . LYS A 1 76 ? -1.154 -5.148 -18.678 1.00 48.47 76 LYS A N 1
ATOM 623 C CA . LYS A 1 76 ? 0.144 -5.824 -18.902 1.00 48.47 76 LYS A CA 1
ATOM 624 C C . LYS A 1 76 ? 1.088 -5.774 -17.701 1.00 48.47 76 LYS A C 1
ATOM 626 O O . LYS A 1 76 ? 1.921 -6.656 -17.525 1.00 48.47 76 LYS A O 1
ATOM 631 N N . ILE A 1 77 ? 0.989 -4.722 -16.890 1.00 52.50 77 ILE A N 1
ATOM 632 C CA . ILE A 1 77 ? 1.854 -4.537 -15.716 1.00 52.50 77 ILE A CA 1
ATOM 633 C C . ILE A 1 77 ? 1.412 -5.475 -14.594 1.00 52.50 77 ILE A C 1
ATOM 635 O O . ILE A 1 77 ? 2.257 -6.064 -13.925 1.00 52.50 77 ILE A O 1
ATOM 639 N N . PHE A 1 78 ? 0.100 -5.642 -14.414 1.00 48.78 78 PHE A N 1
ATOM 640 C CA . PHE A 1 78 ? -0.438 -6.563 -13.421 1.00 48.78 78 PHE A CA 1
ATOM 641 C C . PHE A 1 78 ? -0.125 -8.019 -13.782 1.00 48.78 78 PHE A C 1
ATOM 643 O O . PHE A 1 78 ? 0.334 -8.763 -12.923 1.00 48.78 78 PHE A O 1
ATOM 650 N N . GLU A 1 79 ? -0.269 -8.395 -15.055 1.00 51.72 79 GLU A N 1
ATOM 651 C CA . GLU A 1 79 ? 0.091 -9.731 -15.552 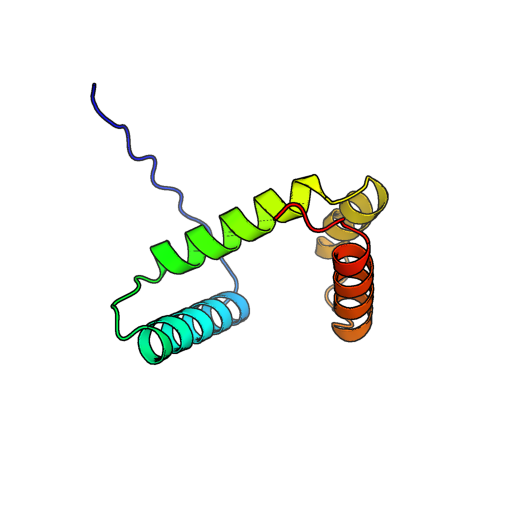1.00 51.72 79 GLU A CA 1
ATOM 652 C C . GLU A 1 79 ? 1.576 -10.045 -15.325 1.00 51.72 79 GLU A C 1
ATOM 654 O O . GLU A 1 79 ? 1.891 -11.043 -14.682 1.00 51.72 79 GLU A O 1
ATOM 659 N N . ASN A 1 80 ? 2.490 -9.153 -15.727 1.00 52.50 80 ASN A N 1
ATOM 660 C CA . ASN A 1 80 ? 3.928 -9.356 -15.508 1.00 52.50 80 ASN A CA 1
ATOM 661 C C . ASN A 1 80 ? 4.302 -9.401 -14.018 1.00 52.50 80 ASN A C 1
ATOM 663 O O . ASN A 1 80 ? 5.164 -10.182 -13.615 1.00 52.50 80 ASN A O 1
ATOM 667 N N . TYR A 1 81 ? 3.670 -8.572 -13.184 1.00 52.94 81 TYR A N 1
ATOM 668 C CA . TYR A 1 81 ? 3.913 -8.574 -11.743 1.00 52.94 81 TYR A CA 1
ATOM 669 C C . TYR A 1 81 ? 3.429 -9.873 -11.082 1.00 52.94 81 TYR A C 1
ATOM 671 O O . TYR A 1 81 ? 4.165 -10.458 -10.289 1.00 52.94 81 TYR A O 1
ATOM 679 N N . LEU A 1 82 ? 2.236 -10.359 -11.440 1.00 53.03 82 LEU A N 1
ATOM 680 C CA . LEU A 1 82 ? 1.712 -11.644 -10.969 1.00 53.03 82 LEU A CA 1
ATOM 681 C C . LEU A 1 82 ? 2.565 -12.822 -11.454 1.00 53.03 82 LEU A C 1
ATOM 683 O O . LEU A 1 82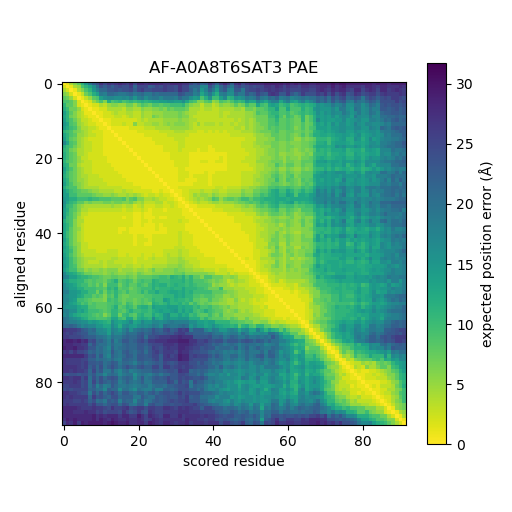 ? 2.887 -13.711 -10.668 1.00 53.03 82 LEU A O 1
ATOM 687 N N . GLU A 1 83 ? 2.982 -12.818 -12.721 1.00 56.28 83 GLU A N 1
ATOM 688 C CA . GLU A 1 83 ? 3.887 -13.835 -13.259 1.00 56.28 83 GLU A CA 1
ATOM 689 C C . GLU A 1 83 ? 5.229 -13.859 -12.528 1.00 56.28 83 GLU A C 1
ATOM 691 O O . GLU A 1 83 ? 5.786 -14.932 -12.301 1.00 56.28 83 GLU A O 1
ATOM 696 N N . ASN A 1 84 ? 5.756 -12.693 -12.154 1.00 54.72 84 ASN A N 1
ATOM 697 C CA . ASN A 1 84 ? 7.011 -12.596 -11.420 1.00 54.72 84 ASN A CA 1
ATOM 698 C C . ASN A 1 84 ? 6.849 -12.970 -9.944 1.00 54.72 84 ASN A C 1
ATOM 700 O O . ASN A 1 84 ? 7.748 -13.602 -9.401 1.00 54.72 84 ASN A O 1
ATOM 704 N N . LEU A 1 85 ? 5.710 -12.672 -9.310 1.00 52.50 85 LEU A N 1
ATOM 705 C CA . LEU A 1 85 ? 5.384 -13.144 -7.960 1.00 52.50 85 LEU A CA 1
ATOM 706 C C . LEU A 1 85 ? 5.319 -14.673 -7.884 1.00 52.50 85 LEU A C 1
ATOM 708 O O . LEU A 1 85 ? 5.903 -15.251 -6.973 1.00 52.50 85 LEU A O 1
ATOM 712 N N . ASN A 1 86 ? 4.689 -15.323 -8.866 1.00 55.03 86 ASN A N 1
ATOM 713 C CA . ASN A 1 86 ? 4.559 -16.785 -8.931 1.00 55.03 86 ASN A CA 1
ATOM 714 C C . ASN A 1 86 ? 5.892 -17.519 -9.173 1.00 55.03 86 ASN A C 1
ATOM 716 O O . ASN A 1 86 ? 5.960 -18.738 -9.043 1.00 55.03 86 ASN A O 1
ATOM 720 N N . LYS A 1 87 ? 6.951 -16.795 -9.554 1.00 56.44 87 LYS A N 1
ATOM 721 C CA . LYS A 1 87 ? 8.307 -17.338 -9.747 1.00 56.44 87 LYS A CA 1
ATOM 722 C C . LYS A 1 87 ? 9.176 -17.222 -8.494 1.00 56.44 87 LYS A C 1
ATOM 724 O O . LYS A 1 87 ? 10.310 -1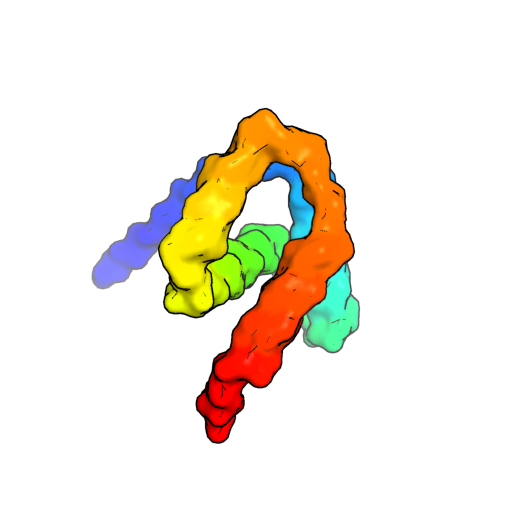7.696 -8.501 1.00 56.44 87 LYS A O 1
ATOM 729 N N . ILE A 1 88 ? 8.679 -16.584 -7.437 1.00 51.22 88 ILE A N 1
ATOM 730 C CA . ILE A 1 88 ? 9.395 -16.454 -6.170 1.00 51.22 88 ILE A CA 1
ATOM 731 C C . ILE A 1 88 ? 9.029 -17.677 -5.327 1.00 51.22 88 ILE A C 1
ATOM 733 O O . ILE A 1 88 ? 7.849 -17.845 -5.035 1.00 51.22 88 ILE A O 1
ATOM 737 N N . PRO A 1 89 ? 9.995 -18.537 -4.950 1.00 43.72 89 PRO A N 1
ATOM 738 C CA . PRO A 1 89 ? 9.706 -19.709 -4.136 1.00 43.72 89 PRO A CA 1
ATOM 739 C C . PRO A 1 89 ? 9.046 -19.281 -2.827 1.00 43.72 89 PRO A C 1
ATOM 741 O O . PRO A 1 89 ? 9.534 -18.352 -2.173 1.00 43.72 89 PRO A O 1
ATOM 744 N N . ASP A 1 90 ? 7.960 -19.959 -2.461 1.00 45.69 90 ASP A N 1
ATOM 745 C CA . ASP A 1 90 ? 7.341 -19.832 -1.148 1.00 45.69 90 ASP A CA 1
ATOM 746 C C . ASP A 1 90 ? 8.401 -20.123 -0.079 1.00 45.69 90 ASP A C 1
ATOM 748 O O . ASP A 1 90 ? 8.815 -21.264 0.115 1.00 45.69 90 ASP A O 1
ATOM 752 N N . TYR A 1 91 ? 8.863 -19.083 0.610 1.00 40.91 91 TYR A N 1
ATOM 753 C CA . TYR A 1 91 ? 9.502 -19.235 1.912 1.00 40.91 91 TYR A CA 1
ATOM 754 C C . TYR A 1 91 ? 8.432 -18.964 2.971 1.00 40.91 91 TYR A C 1
ATOM 756 O O . TYR A 1 91 ? 8.392 -17.892 3.578 1.00 40.91 91 TYR A O 1
ATOM 764 N N . LEU A 1 92 ? 7.527 -19.935 3.111 1.00 35.59 92 LEU A N 1
ATOM 765 C CA . LEU A 1 92 ? 6.818 -20.222 4.357 1.00 35.59 92 LEU A CA 1
ATOM 766 C C . LEU A 1 92 ? 7.504 -21.409 5.034 1.00 35.59 92 LEU A C 1
ATOM 768 O O . LEU A 1 92 ? 7.779 -22.403 4.325 1.00 35.59 92 LEU A O 1
#

pLDDT: mean 72.94, std 17.95, range [35.59, 95.88]

Sequence (92 aa):
MQNNKTRITIMIDEDIQAKIRELQANLIESQDKYYSYSKVLNMVLLAGLLASEKLNRDDWIFLRSYDRNNKLNQGKIFENYLENLNKIPDYL

Radius of gyration: 16.31 Å; Cα contacts (8 Å, |Δi|>4): 18; chains: 1; bounding box: 32×35×45 Å